Protein AF-A0A0F8XDB1-F1 (afdb_monomer)

Organism: NCBI:txid412755

Solvent-accessible surface area (backbone atoms only — not comparable to full-atom values): 5876 Å² total; per-residue (Å²): 136,92,87,80,86,70,84,52,73,66,48,48,54,54,49,51,57,53,58,73,71,55,72,81,89,75,91,83,87,86,75,93,69,82,70,81,45,73,65,56,52,51,53,52,52,52,54,25,45,52,48,23,72,74,66,65,82,50,54,35,68,54,49,46,50,51,53,51,51,52,53,52,51,54,51,48,53,54,48,49,56,50,51,54,54,55,56,61,62,66,73,70,80,124

Foldseek 3Di:
DDDDDQDDPVSVVVVVVVVVPDDPDDDDDDDPDDDCDPVNVVVLLVVLCVCCVPVVPDHSVVVVVVVVVVVVVVVVVVVVVVVVVVVVVVVPPD

InterPro domains:
  IPR036619 NinB superfamily [G3DSA:1.10.3790.10] (2-88)

Structure (mmCIF, N/CA/C/O backbone):
data_AF-A0A0F8XDB1-F1
#
_entry.id   AF-A0A0F8XDB1-F1
#
loop_
_atom_site.group_PDB
_atom_site.id
_atom_site.type_symbol
_atom_site.label_atom_id
_atom_site.label_alt_id
_atom_site.label_comp_id
_atom_site.label_asym_id
_atom_site.label_entity_id
_atom_site.label_seq_id
_atom_site.pdbx_PDB_ins_code
_atom_site.Cartn_x
_atom_site.Cartn_y
_atom_site.Cartn_z
_atom_site.occupancy
_atom_site.B_iso_or_equiv
_atom_site.auth_seq_id
_atom_site.auth_comp_id
_atom_site.auth_asym_id
_atom_site.auth_atom_id
_atom_site.pdbx_PDB_model_num
ATOM 1 N N . MET A 1 1 ? -5.873 -12.562 9.360 1.00 53.12 1 MET A N 1
ATOM 2 C CA . MET A 1 1 ? -5.840 -11.155 9.813 1.00 53.12 1 MET A CA 1
ATOM 3 C C . MET A 1 1 ? -6.459 -10.297 8.731 1.00 53.12 1 MET A C 1
ATOM 5 O O . MET A 1 1 ? -6.017 -10.383 7.594 1.00 53.12 1 MET A O 1
ATOM 9 N N . THR A 1 2 ? -7.486 -9.522 9.060 1.00 63.47 2 THR A N 1
ATOM 10 C CA . THR A 1 2 ? -8.168 -8.658 8.090 1.00 63.47 2 THR A CA 1
ATOM 11 C C . THR A 1 2 ? -7.467 -7.304 8.060 1.00 63.47 2 THR A C 1
ATOM 13 O O . THR A 1 2 ? -7.497 -6.585 9.053 1.00 63.47 2 THR A O 1
ATOM 16 N N . SER A 1 3 ? -6.820 -6.956 6.946 1.00 69.50 3 SER A N 1
ATOM 17 C CA . SER A 1 3 ? -6.274 -5.613 6.722 1.00 69.50 3 SER A CA 1
ATOM 18 C C . SER A 1 3 ? -7.243 -4.803 5.864 1.00 69.50 3 SER A C 1
ATOM 20 O O . SER A 1 3 ? -7.546 -5.215 4.743 1.00 69.50 3 SER A O 1
ATOM 22 N N . ARG A 1 4 ? -7.711 -3.657 6.364 1.00 75.38 4 ARG A N 1
ATOM 23 C CA . ARG A 1 4 ? -8.504 -2.685 5.597 1.00 75.38 4 ARG A CA 1
ATOM 24 C C . ARG A 1 4 ? -7.741 -1.369 5.497 1.00 75.38 4 ARG A C 1
ATOM 26 O O . ARG A 1 4 ? -7.111 -0.950 6.464 1.00 75.38 4 ARG A O 1
ATOM 33 N N . VAL A 1 5 ? -7.793 -0.740 4.326 1.00 81.25 5 VAL A N 1
ATOM 34 C CA . VAL A 1 5 ? -7.250 0.605 4.108 1.00 81.25 5 VAL A CA 1
ATOM 35 C C . VAL A 1 5 ? -8.395 1.591 4.291 1.00 81.25 5 VAL A C 1
ATOM 37 O O . VAL A 1 5 ? -9.417 1.460 3.629 1.00 81.25 5 VAL A O 1
ATOM 40 N N . ILE A 1 6 ? -8.226 2.554 5.193 1.00 85.06 6 ILE A N 1
ATOM 41 C CA . ILE A 1 6 ? -9.216 3.599 5.473 1.00 85.06 6 ILE A CA 1
ATOM 42 C C . ILE A 1 6 ? -8.851 4.805 4.607 1.00 85.06 6 ILE A C 1
ATOM 44 O O . ILE A 1 6 ? -7.796 5.404 4.824 1.00 85.06 6 ILE A O 1
ATOM 48 N N . LYS A 1 7 ? -9.677 5.135 3.607 1.00 84.00 7 LYS A N 1
ATOM 49 C CA . LYS A 1 7 ? -9.429 6.263 2.687 1.00 84.00 7 LYS A CA 1
ATOM 50 C C . LYS A 1 7 ? -10.388 7.420 2.925 1.00 84.00 7 LYS A C 1
ATOM 52 O O . LYS A 1 7 ? -10.005 8.577 2.781 1.00 84.00 7 LYS A O 1
ATOM 57 N N . THR A 1 8 ? -11.625 7.106 3.287 1.00 89.50 8 THR A N 1
ATOM 58 C CA . THR A 1 8 ? -12.718 8.065 3.443 1.00 89.50 8 THR A CA 1
ATOM 59 C C . THR A 1 8 ? -13.197 8.148 4.892 1.00 89.50 8 THR A C 1
ATOM 61 O O . THR A 1 8 ? -12.842 7.323 5.734 1.00 89.50 8 THR A O 1
ATOM 64 N N . GLY A 1 9 ? -14.016 9.161 5.195 1.00 89.00 9 GLY A N 1
ATOM 65 C CA . GLY A 1 9 ? -14.672 9.276 6.502 1.00 89.00 9 GLY A CA 1
ATOM 66 C C . GLY A 1 9 ? -15.604 8.097 6.798 1.00 89.00 9 GLY A C 1
ATOM 67 O O . GLY A 1 9 ? -15.585 7.583 7.908 1.00 89.00 9 GLY A O 1
ATOM 68 N N . ALA A 1 10 ? -16.319 7.595 5.786 1.00 88.31 10 ALA A N 1
ATOM 69 C CA . ALA A 1 10 ? -17.195 6.432 5.932 1.00 88.31 10 ALA A CA 1
ATOM 70 C C . ALA A 1 10 ? -16.417 5.162 6.326 1.00 88.31 10 ALA A C 1
ATOM 72 O O . ALA A 1 10 ? -16.821 4.448 7.239 1.00 88.31 10 ALA A O 1
ATOM 73 N N . ASP A 1 11 ? -15.243 4.931 5.722 1.00 87.00 11 ASP A N 1
ATOM 74 C CA . ASP A 1 11 ? -14.388 3.783 6.070 1.00 87.00 11 ASP A CA 1
ATOM 75 C C . ASP A 1 11 ? -13.940 3.815 7.541 1.00 87.00 11 ASP A C 1
ATOM 77 O O . ASP A 1 11 ? -13.697 2.774 8.161 1.00 87.00 11 ASP A O 1
ATOM 81 N N . ARG A 1 12 ? -13.789 5.022 8.105 1.00 87.69 12 ARG A N 1
ATOM 82 C CA . ARG A 1 12 ? -13.434 5.215 9.512 1.00 87.69 12 ARG A CA 1
ATOM 83 C C . ARG A 1 12 ? -14.600 4.830 10.417 1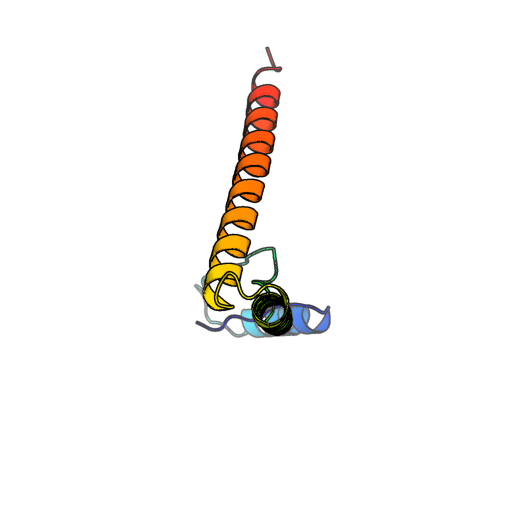.00 87.69 12 ARG A C 1
ATOM 85 O O . ARG A 1 12 ? -14.367 4.166 11.426 1.00 87.69 12 ARG A O 1
ATOM 92 N N . ASP A 1 13 ? -15.816 5.224 10.062 1.00 92.38 13 ASP A N 1
ATOM 93 C CA . ASP A 1 13 ? -17.018 4.919 10.840 1.00 92.38 13 ASP A CA 1
ATOM 94 C C . ASP A 1 13 ? -17.308 3.409 10.834 1.00 92.38 13 ASP A C 1
ATOM 96 O O . ASP A 1 13 ? -17.549 2.817 11.889 1.00 92.38 13 ASP A O 1
ATOM 100 N N . ASP A 1 14 ? -17.129 2.750 9.687 1.00 89.19 14 ASP A N 1
ATOM 101 C CA . ASP A 1 14 ? -17.210 1.289 9.562 1.00 89.19 14 ASP A CA 1
ATOM 102 C C . ASP A 1 14 ? -16.157 0.569 10.413 1.00 89.19 14 ASP A C 1
ATOM 104 O O . ASP A 1 14 ? -16.424 -0.479 11.011 1.00 89.19 14 ASP A O 1
ATOM 108 N N . PHE A 1 15 ? -14.939 1.114 10.485 1.00 88.75 15 PHE A N 1
ATOM 109 C CA . PHE A 1 15 ? -13.887 0.561 11.333 1.00 88.75 15 PHE A CA 1
ATOM 110 C C . PHE A 1 15 ? -14.234 0.673 12.820 1.00 88.75 15 PHE A C 1
ATOM 112 O O . PHE A 1 15 ? -13.998 -0.275 13.570 1.00 88.75 15 PHE A O 1
ATOM 119 N N . ILE A 1 16 ? -14.829 1.791 13.243 1.00 90.31 16 ILE A N 1
ATOM 120 C CA . ILE A 1 16 ? -15.300 1.984 14.620 1.00 90.31 16 ILE A CA 1
ATOM 121 C C . ILE A 1 16 ? -16.414 0.982 14.941 1.00 90.31 16 ILE A C 1
ATOM 123 O O . ILE A 1 16 ? -16.330 0.296 15.959 1.00 90.31 16 ILE A O 1
ATOM 127 N N . ALA A 1 17 ? -17.399 0.828 14.050 1.00 90.25 17 ALA A N 1
ATOM 128 C CA . ALA A 1 17 ? -18.483 -0.139 14.213 1.00 90.25 17 ALA A CA 1
ATOM 129 C C . ALA A 1 17 ? -17.959 -1.582 14.327 1.00 90.25 17 ALA A C 1
ATOM 131 O O . ALA A 1 17 ? -18.402 -2.348 15.188 1.00 90.25 17 ALA A O 1
ATOM 132 N N . LEU A 1 18 ? -16.963 -1.942 13.509 1.00 88.69 18 LEU A N 1
ATOM 133 C CA . LEU A 1 18 ? -16.285 -3.233 13.593 1.00 88.69 18 LEU A CA 1
ATOM 134 C C . LEU A 1 18 ? -15.627 -3.418 14.968 1.00 88.69 18 LEU A C 1
ATOM 136 O O . LEU A 1 18 ? -15.837 -4.445 15.609 1.00 88.69 18 LEU A O 1
ATOM 140 N N . LEU A 1 19 ? -14.864 -2.430 15.438 1.00 88.25 19 LEU A N 1
ATOM 141 C CA . LEU A 1 19 ? -14.158 -2.476 16.723 1.00 88.25 19 LEU A CA 1
ATOM 142 C C . LEU A 1 19 ? -15.119 -2.656 17.902 1.00 88.25 19 LEU A C 1
ATOM 144 O O . LEU A 1 19 ? -14.844 -3.455 18.794 1.00 88.25 19 LEU A O 1
ATOM 148 N N . SER A 1 20 ? -16.272 -1.985 17.869 1.00 88.50 20 SER A N 1
ATOM 149 C CA . SER A 1 20 ? -17.320 -2.114 18.887 1.00 88.50 20 SER A CA 1
ATOM 150 C C . SER A 1 20 ? -17.950 -3.509 18.950 1.00 88.50 20 SER A C 1
ATOM 152 O O . SER A 1 20 ? -18.479 -3.886 19.992 1.00 88.50 20 SER A O 1
ATOM 154 N N . SER A 1 21 ? -17.893 -4.287 17.866 1.00 89.19 21 SER A N 1
ATOM 155 C CA . SER A 1 21 ? -18.445 -5.649 17.820 1.00 89.19 21 SER A CA 1
ATOM 156 C C . SER A 1 21 ? -17.508 -6.728 18.385 1.00 89.19 21 SER A C 1
ATOM 158 O O . SER A 1 21 ? -17.948 -7.846 18.663 1.00 89.19 21 SER A O 1
ATOM 160 N N . TYR A 1 22 ? -16.220 -6.421 18.572 1.00 88.94 22 TYR A N 1
ATOM 161 C CA . TYR A 1 22 ? -15.239 -7.390 19.057 1.00 88.94 22 TYR A CA 1
ATOM 162 C C . TYR A 1 22 ? -15.290 -7.555 20.580 1.00 88.94 22 TYR A C 1
ATOM 164 O O . TYR A 1 22 ? -15.330 -6.590 21.341 1.00 88.94 22 TYR A O 1
ATOM 172 N N . LYS A 1 23 ? -15.221 -8.809 21.042 1.00 85.38 23 LYS A N 1
ATOM 173 C CA . LYS A 1 23 ? -15.065 -9.123 22.468 1.00 85.38 23 LYS A CA 1
ATOM 174 C C . LYS A 1 23 ? -13.635 -8.816 22.916 1.00 85.38 23 LYS A C 1
ATOM 176 O O . LYS A 1 23 ? -12.677 -9.191 22.244 1.00 85.38 23 LYS A O 1
ATOM 181 N N . LEU A 1 24 ? -13.510 -8.139 24.055 1.00 87.81 24 LEU A N 1
ATOM 182 C CA . LEU A 1 24 ? -12.226 -7.772 24.650 1.00 87.81 24 LEU A CA 1
ATOM 183 C C . LEU A 1 24 ? -11.550 -8.982 25.328 1.00 87.81 24 LEU A C 1
ATOM 185 O O . LEU A 1 24 ? -12.257 -9.852 25.842 1.00 87.81 24 LEU A O 1
ATOM 189 N N . PRO A 1 25 ? -10.204 -9.018 25.397 1.00 87.44 25 PRO A N 1
ATOM 190 C CA . PRO A 1 25 ? -9.258 -8.047 24.836 1.00 87.44 25 PRO A CA 1
ATOM 191 C C . PRO A 1 25 ? -9.004 -8.270 23.335 1.00 87.44 25 PRO A C 1
ATOM 193 O O . PRO A 1 25 ? -8.890 -9.404 22.876 1.00 87.44 25 PRO A O 1
ATOM 196 N N . CYS A 1 26 ? -8.869 -7.182 22.571 1.00 84.75 26 CYS A N 1
ATOM 197 C CA . CYS A 1 26 ? -8.496 -7.235 21.156 1.00 84.75 26 CYS A CA 1
ATOM 198 C C . CYS A 1 26 ? -7.251 -6.381 20.885 1.00 84.75 26 CYS A C 1
ATOM 200 O O . CYS A 1 26 ? -7.053 -5.337 21.505 1.00 84.75 26 CYS A O 1
ATOM 202 N N . THR A 1 27 ? -6.409 -6.836 19.957 1.00 85.69 27 THR A N 1
ATOM 203 C CA . THR A 1 27 ? -5.180 -6.139 19.558 1.00 85.69 27 THR A CA 1
ATOM 204 C C . THR A 1 27 ? -5.383 -5.502 18.191 1.00 85.69 27 THR A C 1
ATOM 206 O O . THR A 1 27 ? -5.746 -6.187 17.234 1.00 85.69 27 THR A O 1
ATOM 209 N N . VAL A 1 28 ? -5.114 -4.200 18.090 1.00 84.19 28 VAL A N 1
ATOM 210 C CA . VAL A 1 28 ? -5.272 -3.416 16.859 1.00 84.19 28 VAL A CA 1
ATOM 211 C C . VAL A 1 28 ? -3.916 -2.858 16.436 1.00 84.19 28 VAL A C 1
ATOM 213 O O . VAL A 1 28 ? -3.256 -2.181 17.217 1.00 84.19 28 VAL A O 1
ATOM 216 N N . ASN A 1 29 ? -3.517 -3.117 15.187 1.00 83.44 29 ASN A N 1
ATOM 217 C CA . ASN A 1 29 ? -2.310 -2.549 14.587 1.00 83.44 29 ASN A CA 1
ATOM 218 C C . ASN A 1 29 ? -2.695 -1.484 13.557 1.00 83.44 29 ASN A C 1
ATOM 220 O O . ASN A 1 29 ? -3.335 -1.790 12.552 1.00 83.44 29 ASN A O 1
ATOM 224 N N . LEU A 1 30 ? -2.285 -0.241 13.810 1.00 81.12 30 LEU A N 1
ATOM 225 C CA . LEU A 1 30 ? -2.494 0.902 12.923 1.00 81.12 30 LEU A CA 1
ATOM 226 C C . LEU A 1 30 ? -1.156 1.283 12.291 1.00 81.12 30 LEU A C 1
ATOM 228 O O . LEU A 1 30 ? -0.189 1.575 12.991 1.00 81.12 30 LEU A O 1
ATOM 232 N N . THR A 1 31 ? -1.093 1.302 10.965 1.00 80.75 31 THR A N 1
ATOM 233 C CA . THR A 1 31 ? 0.095 1.746 10.228 1.00 80.75 31 THR A CA 1
ATOM 234 C C . THR A 1 31 ? -0.264 2.980 9.414 1.00 80.75 31 THR A C 1
ATOM 236 O O . THR A 1 31 ? -1.202 2.957 8.620 1.00 80.75 31 THR A O 1
ATOM 239 N N . LYS A 1 32 ? 0.469 4.079 9.634 1.00 63.75 32 LYS A N 1
ATOM 240 C CA . LYS A 1 32 ? 0.291 5.330 8.893 1.00 63.75 32 LYS A CA 1
ATOM 241 C C . LYS A 1 32 ? 1.041 5.238 7.564 1.00 63.75 32 LYS A C 1
ATOM 243 O O . LYS A 1 32 ? 2.262 5.120 7.557 1.00 63.75 32 LYS A O 1
ATOM 248 N N . GLY A 1 33 ? 0.298 5.323 6.465 1.00 66.44 33 GLY A N 1
ATOM 249 C CA . GLY A 1 33 ? 0.807 5.168 5.103 1.00 66.44 33 GLY A CA 1
ATOM 250 C C . GLY A 1 33 ? 0.141 3.981 4.414 1.00 66.44 33 GLY A C 1
ATOM 251 O O . GLY A 1 33 ? 0.150 2.867 4.934 1.00 66.44 33 GLY A O 1
ATOM 252 N N . GLU A 1 34 ? -0.467 4.224 3.253 1.00 63.59 34 GLU A N 1
ATOM 253 C CA . GLU A 1 34 ? -0.994 3.144 2.423 1.00 63.59 34 GLU A CA 1
ATOM 254 C C . GLU A 1 34 ? 0.196 2.324 1.907 1.00 63.59 34 GLU A C 1
ATOM 256 O O . GLU A 1 34 ? 1.139 2.865 1.323 1.00 63.59 34 GLU A O 1
ATOM 261 N N . ARG A 1 35 ? 0.179 1.007 2.144 1.00 63.00 35 ARG A N 1
ATOM 262 C CA . ARG A 1 35 ? 1.090 0.089 1.449 1.00 63.00 35 ARG A CA 1
ATOM 263 C C . ARG A 1 35 ? 0.866 0.320 -0.045 1.00 63.00 35 ARG A C 1
ATOM 265 O O . ARG A 1 35 ? -0.294 0.284 -0.440 1.00 63.00 35 ARG A O 1
ATOM 272 N N . ARG A 1 36 ? 1.932 0.579 -0.823 1.00 62.88 36 ARG A N 1
AT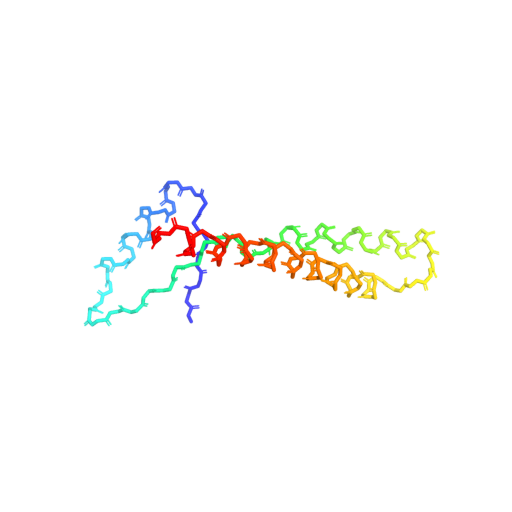OM 273 C CA . ARG A 1 36 ? 1.885 0.927 -2.263 1.00 62.88 36 ARG A CA 1
ATOM 274 C C . ARG A 1 36 ? 0.668 0.271 -2.927 1.00 62.88 36 ARG A C 1
ATOM 276 O O . ARG A 1 36 ? 0.569 -0.961 -2.917 1.00 62.88 36 ARG A O 1
ATOM 283 N N . SER A 1 37 ? -0.292 1.089 -3.365 1.00 72.38 37 SER A N 1
ATOM 284 C CA . SER A 1 37 ? -1.617 0.594 -3.739 1.00 72.38 37 SER A CA 1
ATOM 285 C C . SER A 1 37 ? -1.503 -0.402 -4.896 1.00 72.38 37 SER A C 1
ATOM 287 O O . SER A 1 37 ? -0.533 -0.394 -5.659 1.00 72.38 37 SER A O 1
ATOM 289 N N . VAL A 1 38 ? -2.494 -1.283 -5.052 1.00 74.38 38 VAL A N 1
ATOM 290 C CA . VAL A 1 38 ? -2.499 -2.255 -6.161 1.00 74.38 38 VAL A CA 1
ATOM 291 C C . VAL A 1 38 ? -2.405 -1.541 -7.514 1.00 74.38 38 VAL A C 1
ATOM 293 O O . VAL A 1 38 ? -1.706 -2.011 -8.406 1.00 74.38 38 VAL A O 1
ATOM 296 N N . GLU A 1 39 ? -3.046 -0.381 -7.653 1.00 76.12 39 GLU A N 1
ATOM 297 C CA . GLU A 1 39 ? -2.974 0.454 -8.857 1.00 76.12 39 GLU A CA 1
ATOM 298 C C . GLU A 1 39 ? -1.589 1.061 -9.062 1.00 76.12 39 GLU A C 1
ATOM 300 O O . GLU A 1 39 ? -1.072 1.030 -10.175 1.00 76.12 39 GLU A O 1
ATOM 305 N N . GLN A 1 40 ? -0.946 1.537 -7.993 1.00 77.75 40 GLN A N 1
ATOM 306 C CA . GLN A 1 40 ? 0.427 2.035 -8.062 1.00 77.75 40 GLN A CA 1
ATOM 307 C C . GLN A 1 40 ? 1.404 0.933 -8.482 1.00 77.75 40 GLN A C 1
ATOM 309 O O . GLN A 1 40 ? 2.300 1.190 -9.280 1.00 77.7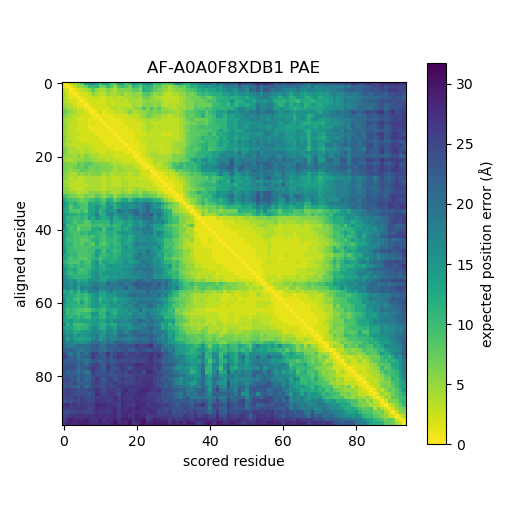5 40 GLN A O 1
ATOM 314 N N . ASN A 1 41 ? 1.220 -0.302 -8.005 1.00 84.94 41 ASN A N 1
ATOM 315 C CA . ASN A 1 41 ? 2.035 -1.437 -8.441 1.00 84.94 41 ASN A CA 1
ATOM 316 C C . ASN A 1 41 ? 1.772 -1.791 -9.910 1.00 84.94 41 ASN A C 1
ATOM 318 O O . ASN A 1 41 ? 2.720 -2.047 -10.645 1.00 84.94 41 ASN A O 1
ATOM 322 N N . LYS A 1 42 ? 0.509 -1.776 -10.356 1.00 84.00 42 LYS A N 1
ATOM 323 C CA . LYS A 1 42 ? 0.166 -1.994 -11.771 1.00 84.00 42 LYS A CA 1
ATOM 324 C C . LYS A 1 42 ? 0.813 -0.943 -12.672 1.00 84.00 42 LYS A C 1
ATOM 326 O O . LYS A 1 42 ? 1.435 -1.307 -13.663 1.00 84.00 42 LYS A O 1
ATOM 331 N N . LEU A 1 43 ? 0.714 0.334 -12.306 1.00 88.38 43 LEU A N 1
ATOM 332 C CA . LEU A 1 43 ? 1.324 1.435 -13.051 1.00 88.38 43 LEU A CA 1
ATOM 333 C C . LEU A 1 43 ? 2.849 1.317 -13.086 1.00 88.38 43 LEU A C 1
ATOM 335 O O . LEU A 1 43 ? 3.457 1.495 -14.135 1.00 88.38 43 LEU A O 1
ATOM 339 N N . GLN A 1 44 ? 3.460 0.956 -11.957 1.00 87.56 44 GLN A N 1
ATOM 340 C CA . GLN A 1 44 ? 4.897 0.722 -11.900 1.00 87.56 44 GLN A CA 1
ATOM 341 C C . GLN A 1 44 ? 5.314 -0.376 -12.886 1.00 87.56 44 GLN A C 1
ATOM 343 O O . GLN A 1 44 ? 6.263 -0.180 -13.634 1.00 87.56 44 GLN A O 1
ATOM 348 N N . TRP A 1 45 ? 4.604 -1.506 -12.918 1.00 90.31 45 TRP A N 1
ATOM 349 C CA . TRP A 1 45 ? 4.901 -2.589 -13.857 1.00 90.31 45 TRP A CA 1
ATOM 350 C C . TRP A 1 45 ? 4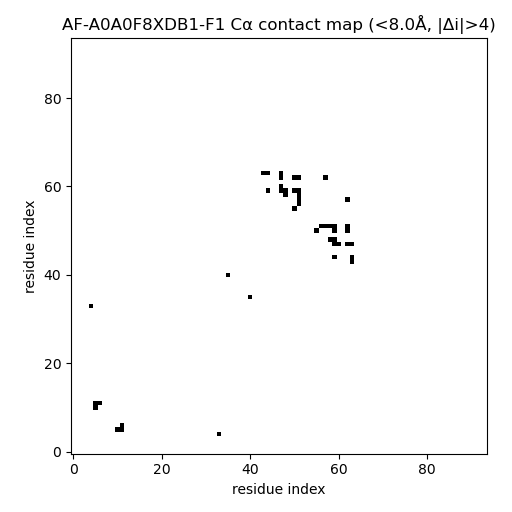.725 -2.179 -15.323 1.00 90.31 45 TRP A C 1
ATOM 352 O O . TRP A 1 45 ? 5.535 -2.591 -16.147 1.00 90.31 45 TRP A O 1
ATOM 362 N N . LEU A 1 46 ? 3.737 -1.336 -15.646 1.00 90.25 46 LEU A N 1
ATOM 363 C CA . LEU A 1 46 ? 3.582 -0.784 -16.998 1.00 90.25 46 LEU A CA 1
ATOM 364 C C . LEU A 1 46 ? 4.824 0.005 -17.427 1.00 90.25 46 LEU A C 1
ATOM 366 O O . LEU A 1 46 ? 5.370 -0.265 -18.492 1.00 90.25 46 LEU A O 1
ATOM 370 N N . TRP A 1 47 ? 5.322 0.902 -16.575 1.00 89.19 47 TRP A N 1
ATOM 371 C CA . TRP A 1 47 ? 6.527 1.682 -16.877 1.00 89.19 47 TRP A CA 1
ATOM 372 C C . TRP A 1 47 ? 7.788 0.825 -16.986 1.00 89.19 47 TRP A C 1
ATOM 374 O O . TRP A 1 47 ? 8.647 1.112 -17.812 1.00 89.19 47 TRP A O 1
ATOM 384 N N . MET A 1 48 ? 7.918 -0.229 -16.175 1.00 90.31 48 MET A N 1
ATOM 385 C CA . MET A 1 48 ? 9.080 -1.124 -16.261 1.00 90.31 48 MET A CA 1
ATOM 386 C C . MET A 1 48 ? 9.064 -1.962 -17.544 1.00 90.31 48 MET A C 1
ATOM 388 O O . MET A 1 48 ? 10.122 -2.207 -18.117 1.00 90.31 48 MET A O 1
ATO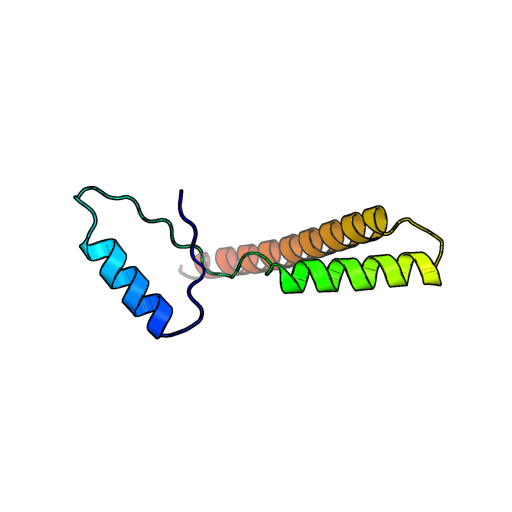M 392 N N . ASN A 1 49 ? 7.882 -2.384 -18.00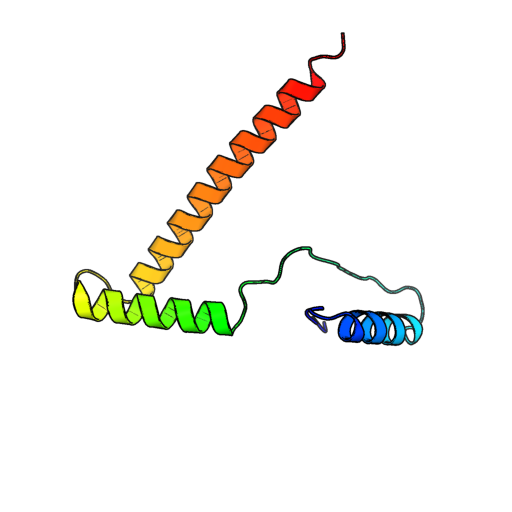4 1.00 90.69 49 ASN A N 1
ATOM 393 C CA . ASN A 1 49 ? 7.739 -3.071 -19.288 1.00 90.69 49 ASN A CA 1
ATOM 394 C C . ASN A 1 49 ? 8.073 -2.133 -20.451 1.00 90.69 49 ASN A C 1
ATOM 396 O O . ASN A 1 49 ? 8.861 -2.498 -21.315 1.00 90.69 49 ASN A O 1
ATOM 400 N N . GLU A 1 50 ? 7.552 -0.906 -20.425 1.00 87.12 50 GLU A N 1
ATOM 401 C CA . GLU A 1 50 ? 7.852 0.106 -21.440 1.00 87.12 50 GLU A CA 1
ATOM 402 C C . GLU A 1 50 ? 9.354 0.438 -21.490 1.00 87.12 50 GLU A C 1
ATOM 404 O O . GLU A 1 50 ? 9.944 0.497 -22.566 1.00 87.12 50 GLU A O 1
ATOM 40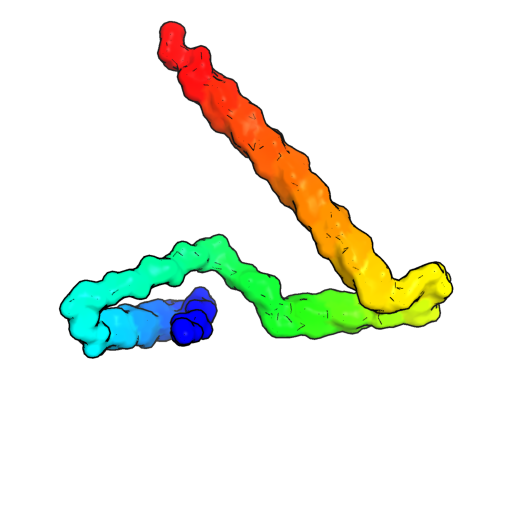9 N N . ALA A 1 51 ? 10.002 0.586 -20.331 1.00 85.06 51 ALA A N 1
ATOM 410 C CA . ALA A 1 51 ? 11.443 0.812 -20.253 1.00 85.06 51 ALA A CA 1
ATOM 411 C C . ALA A 1 51 ? 12.249 -0.372 -20.813 1.00 85.06 51 ALA A C 1
ATOM 413 O O . ALA A 1 51 ? 13.224 -0.155 -21.530 1.00 85.06 51 ALA A O 1
ATOM 414 N N . ALA A 1 52 ? 11.834 -1.610 -20.527 1.00 89.75 52 ALA A N 1
ATOM 415 C CA . ALA A 1 52 ? 12.475 -2.805 -21.069 1.00 89.75 52 ALA A CA 1
ATOM 416 C C . ALA A 1 52 ? 12.341 -2.895 -22.595 1.00 89.75 52 ALA A C 1
ATOM 418 O O . ALA A 1 52 ? 13.306 -3.242 -23.271 1.00 89.75 52 ALA A O 1
ATOM 419 N N . GLU A 1 53 ? 11.179 -2.533 -23.140 1.00 89.44 53 GLU A N 1
ATOM 420 C CA . GLU A 1 53 ? 10.941 -2.505 -24.586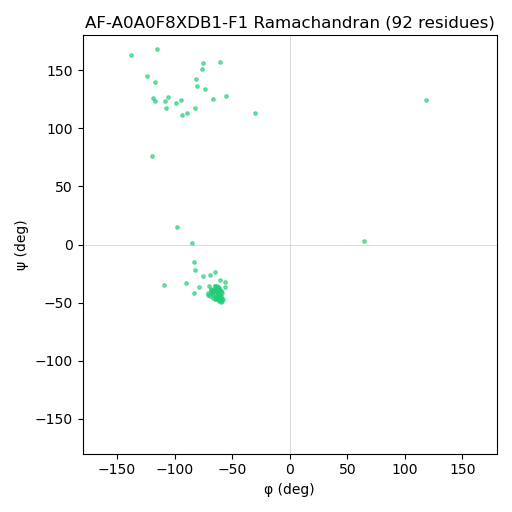 1.00 89.44 53 GLU A CA 1
ATOM 421 C C . GLU A 1 53 ? 11.738 -1.401 -25.296 1.00 89.44 53 GLU A C 1
ATOM 423 O O . GLU A 1 53 ? 12.246 -1.630 -26.392 1.00 89.44 53 GLU A O 1
ATOM 428 N N . GLN A 1 54 ? 11.869 -0.215 -24.690 1.00 86.31 54 GLN A N 1
ATOM 429 C CA . GLN A 1 54 ? 12.542 0.929 -25.320 1.00 86.31 54 GLN A CA 1
ATOM 430 C C . GLN A 1 54 ? 14.068 0.903 -25.182 1.00 86.31 54 GLN A C 1
ATOM 432 O O . GLN A 1 54 ? 14.769 1.255 -26.129 1.00 86.31 54 GLN A O 1
ATOM 437 N N . LEU A 1 55 ? 14.590 0.533 -24.010 1.00 86.69 55 LEU A N 1
ATOM 438 C CA . LEU A 1 55 ? 16.030 0.563 -23.731 1.00 86.69 55 LEU A CA 1
ATOM 439 C C . LEU A 1 55 ? 16.710 -0.761 -24.089 1.00 86.69 55 LEU A C 1
ATOM 441 O O . LEU A 1 55 ? 17.867 -0.758 -24.493 1.00 86.69 55 LEU A O 1
ATOM 445 N N . GLY A 1 56 ? 16.012 -1.892 -23.935 1.00 85.62 56 GLY A N 1
ATOM 446 C CA . GLY A 1 56 ? 16.524 -3.223 -24.276 1.00 85.62 56 GLY A CA 1
ATOM 447 C C . GLY A 1 56 ? 17.727 -3.707 -23.454 1.00 85.62 56 GLY A C 1
ATOM 448 O O . GLY A 1 56 ? 18.245 -4.785 -23.733 1.00 85.62 56 GLY A O 1
ATOM 449 N N . GLU A 1 57 ? 18.190 -2.941 -22.459 1.00 83.00 57 GLU A N 1
ATOM 450 C CA . GLU A 1 57 ? 19.381 -3.275 -21.664 1.00 83.00 57 GLU A CA 1
ATOM 451 C C . GLU A 1 57 ? 19.092 -4.328 -20.587 1.00 83.00 57 GLU A C 1
ATOM 453 O O . GLU A 1 57 ? 19.932 -5.183 -20.315 1.00 83.00 57 GLU A O 1
ATOM 458 N N . TYR A 1 58 ? 17.903 -4.266 -19.979 1.00 88.75 58 TYR A N 1
ATOM 459 C CA . TYR A 1 58 ? 17.486 -5.150 -18.893 1.00 88.75 58 TYR A CA 1
ATOM 460 C C . TYR A 1 58 ? 16.035 -5.604 -19.063 1.00 88.75 58 TYR A C 1
ATOM 462 O O . TYR A 1 58 ? 15.233 -5.003 -19.780 1.00 88.75 58 TYR A O 1
ATOM 470 N N . THR A 1 59 ? 15.667 -6.664 -18.353 1.00 89.75 59 THR A N 1
ATOM 471 C CA . THR A 1 59 ? 14.278 -7.114 -18.254 1.00 89.75 59 THR A CA 1
ATOM 472 C C . THR A 1 59 ? 13.467 -6.214 -17.315 1.00 89.75 59 THR A C 1
ATOM 474 O O . THR A 1 59 ? 13.997 -5.594 -16.391 1.00 89.75 59 THR A O 1
ATOM 477 N N . ALA A 1 60 ? 12.141 -6.181 -17.480 1.00 85.69 60 ALA A N 1
ATOM 478 C CA . ALA A 1 60 ? 11.255 -5.391 -16.617 1.00 85.69 60 ALA A CA 1
ATOM 479 C C . ALA A 1 60 ? 11.402 -5.732 -15.118 1.00 85.69 60 ALA A C 1
ATOM 481 O O . ALA A 1 60 ? 11.269 -4.863 -14.255 1.00 85.69 60 ALA A O 1
ATOM 482 N N . SER A 1 61 ? 11.720 -6.991 -14.796 1.00 87.62 61 SER A N 1
ATOM 483 C CA . SER A 1 61 ? 11.980 -7.425 -13.419 1.00 87.62 61 SER A CA 1
ATOM 484 C C . SER A 1 61 ? 13.269 -6.825 -12.852 1.00 87.62 61 SER A C 1
ATOM 486 O O . SER A 1 61 ? 13.316 -6.473 -11.674 1.00 87.62 61 SER A O 1
ATOM 488 N N . GLU A 1 62 ? 14.313 -6.698 -13.666 1.00 86.62 62 GLU A N 1
ATOM 489 C CA . GLU A 1 62 ? 15.584 -6.095 -13.258 1.00 86.62 62 GLU A CA 1
ATOM 490 C C . GLU A 1 62 ? 15.432 -4.584 -13.072 1.00 86.62 62 GLU A C 1
ATOM 492 O O . GLU A 1 62 ? 15.856 -4.053 -12.045 1.00 86.62 62 GLU A O 1
ATOM 497 N N . TYR A 1 63 ? 14.715 -3.901 -13.970 1.00 85.44 63 TYR A N 1
ATOM 498 C CA . TYR A 1 63 ? 14.364 -2.491 -13.776 1.00 85.44 63 TYR A CA 1
ATOM 499 C C . TYR A 1 63 ? 13.539 -2.267 -12.502 1.00 85.44 63 TYR A C 1
ATOM 501 O O . TYR A 1 63 ? 13.796 -1.320 -11.754 1.00 85.44 63 TYR A O 1
ATOM 509 N N . GLN A 1 64 ? 12.597 -3.163 -12.191 1.00 87.00 64 GLN A N 1
ATOM 510 C CA . GLN A 1 64 ? 11.834 -3.103 -10.943 1.00 87.00 64 GLN A CA 1
ATOM 511 C C . GLN A 1 64 ? 12.746 -3.248 -9.718 1.00 87.00 64 GLN A C 1
ATOM 513 O O . GLN A 1 64 ? 12.596 -2.489 -8.750 1.00 87.00 64 GLN A O 1
ATOM 518 N N . ALA A 1 65 ? 13.691 -4.191 -9.759 1.00 86.19 65 ALA A N 1
ATOM 519 C CA . ALA A 1 65 ? 14.622 -4.442 -8.667 1.00 86.19 65 ALA A CA 1
ATOM 520 C C . ALA A 1 65 ? 15.536 -3.231 -8.434 1.00 86.19 65 ALA A C 1
ATOM 522 O O . ALA A 1 65 ? 15.679 -2.776 -7.296 1.00 86.19 65 ALA A O 1
ATOM 523 N N . ILE A 1 66 ? 16.065 -2.646 -9.511 1.00 85.31 66 ILE A N 1
ATOM 524 C CA . ILE A 1 66 ? 16.882 -1.428 -9.475 1.00 85.31 66 ILE A C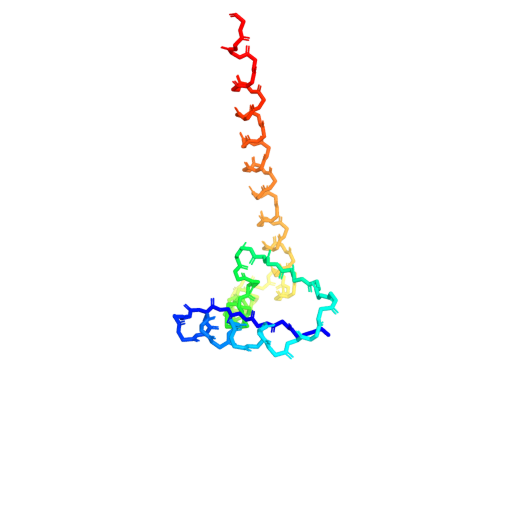A 1
ATOM 525 C C . ILE A 1 66 ? 16.070 -0.257 -8.909 1.00 85.31 66 ILE A C 1
ATOM 527 O O . ILE A 1 66 ? 16.516 0.418 -7.980 1.00 85.31 66 ILE A O 1
ATOM 531 N N . ALA A 1 67 ? 14.846 -0.037 -9.394 1.00 80.56 67 ALA A N 1
ATOM 532 C CA . ALA A 1 67 ? 13.978 1.034 -8.906 1.00 80.56 67 ALA A CA 1
ATOM 533 C C . ALA A 1 67 ? 13.647 0.875 -7.411 1.00 80.56 67 ALA A C 1
ATOM 535 O O . ALA A 1 67 ? 13.622 1.852 -6.656 1.00 80.56 67 ALA A O 1
ATOM 536 N N . SER A 1 68 ? 13.430 -0.363 -6.964 1.00 80.19 68 SER A N 1
ATOM 537 C CA . SER A 1 68 ? 13.188 -0.679 -5.556 1.00 80.19 68 SER A CA 1
ATOM 538 C C . SER A 1 68 ? 14.436 -0.418 -4.708 1.00 80.19 68 SER A C 1
ATOM 540 O O . SER A 1 68 ? 14.327 0.231 -3.665 1.00 80.19 68 SER A O 1
ATOM 542 N N . TYR A 1 69 ? 15.619 -0.815 -5.187 1.00 80.44 69 TYR A N 1
ATOM 543 C CA . TYR A 1 69 ? 16.904 -0.565 -4.530 1.00 80.44 69 TYR A CA 1
ATOM 544 C C . TYR A 1 69 ? 17.202 0.934 -4.379 1.00 80.44 69 TYR A C 1
ATOM 546 O O . TYR A 1 69 ? 17.503 1.398 -3.279 1.00 80.44 69 TYR A O 1
ATOM 554 N N . ILE A 1 70 ? 17.025 1.719 -5.446 1.00 78.06 70 ILE A N 1
ATOM 555 C CA . ILE A 1 70 ? 17.228 3.176 -5.424 1.00 78.06 70 ILE A CA 1
ATOM 556 C C . ILE A 1 70 ? 16.264 3.842 -4.439 1.00 78.06 70 ILE A C 1
ATOM 558 O O . ILE A 1 70 ? 16.677 4.679 -3.634 1.00 78.06 70 ILE A O 1
ATOM 562 N N . SER A 1 71 ? 14.983 3.459 -4.464 1.00 73.44 71 SER A N 1
ATOM 563 C CA . SER A 1 71 ? 13.994 4.021 -3.540 1.00 73.44 71 SER A CA 1
ATOM 564 C C . SER A 1 71 ? 14.342 3.726 -2.077 1.00 73.44 71 SER A C 1
ATOM 566 O O . SER A 1 71 ? 14.236 4.618 -1.235 1.00 73.44 71 SER A O 1
ATOM 568 N N . ALA A 1 72 ? 14.844 2.523 -1.782 1.00 71.19 72 ALA A N 1
ATOM 569 C CA . ALA A 1 72 ? 15.307 2.143 -0.453 1.00 71.19 72 ALA A CA 1
ATOM 570 C C . ALA A 1 72 ? 16.561 2.925 -0.025 1.00 71.19 72 ALA A C 1
ATOM 572 O O . ALA A 1 72 ? 16.631 3.378 1.117 1.00 71.19 72 ALA A O 1
ATOM 573 N N . CYS A 1 73 ? 17.515 3.142 -0.937 1.00 63.28 73 CYS A N 1
ATOM 574 C CA . CYS A 1 73 ? 18.737 3.901 -0.660 1.00 63.28 73 CYS A CA 1
ATOM 575 C C . CYS A 1 73 ? 18.427 5.368 -0.315 1.00 63.28 73 CYS A C 1
ATOM 577 O O . CYS A 1 73 ? 18.887 5.874 0.707 1.00 63.28 73 CYS A O 1
ATOM 579 N N . ARG A 1 74 ? 17.538 6.018 -1.080 1.00 60.09 74 ARG A N 1
ATOM 580 C CA . ARG A 1 74 ? 17.089 7.397 -0.808 1.00 60.09 74 ARG A CA 1
ATOM 581 C C . ARG A 1 74 ? 16.329 7.531 0.511 1.00 60.09 74 ARG A C 1
ATOM 583 O O . ARG A 1 74 ? 16.466 8.523 1.221 1.00 60.09 74 ARG A O 1
ATOM 590 N N . LEU A 1 75 ? 15.522 6.527 0.853 1.00 60.09 75 LEU A N 1
ATOM 591 C CA . LEU A 1 75 ? 14.849 6.445 2.152 1.00 60.09 75 LEU A CA 1
ATOM 592 C C . LEU A 1 75 ? 15.853 6.282 3.300 1.00 60.09 75 LEU A C 1
ATOM 594 O O . LEU A 1 75 ? 15.639 6.855 4.366 1.00 60.09 75 LEU A O 1
ATOM 598 N N . CYS A 1 76 ? 16.949 5.549 3.088 1.00 53.56 76 CYS A N 1
ATOM 599 C CA . CYS A 1 76 ? 18.031 5.418 4.060 1.00 53.56 76 CYS A CA 1
ATOM 600 C C . CYS A 1 76 ? 18.731 6.763 4.297 1.00 53.56 76 CYS A C 1
ATOM 602 O O . CYS A 1 76 ? 18.869 7.172 5.446 1.00 53.56 76 CYS A O 1
ATOM 604 N N . GLU A 1 77 ? 19.065 7.498 3.234 1.00 57.56 77 GLU A N 1
ATOM 605 C CA . GLU A 1 77 ? 19.679 8.833 3.318 1.00 57.56 77 GLU A CA 1
ATOM 606 C C . GLU A 1 77 ? 18.795 9.831 4.076 1.00 57.56 77 GLU A C 1
ATOM 608 O O . GLU A 1 77 ? 19.251 10.485 5.013 1.00 57.56 77 GLU A O 1
ATOM 613 N N . VAL A 1 78 ? 17.501 9.902 3.742 1.00 60.41 78 VAL A N 1
ATOM 614 C CA . VAL A 1 78 ? 16.549 10.774 4.448 1.00 60.41 78 VAL A CA 1
ATOM 615 C C . VAL A 1 78 ? 16.377 10.338 5.905 1.00 60.41 78 VAL A C 1
ATOM 617 O O . VAL A 1 78 ? 16.293 11.184 6.794 1.00 60.41 78 VAL A O 1
ATOM 620 N N . ARG A 1 79 ? 16.358 9.030 6.188 1.00 53.03 79 ARG A N 1
ATOM 621 C CA . ARG A 1 79 ? 16.252 8.515 7.559 1.00 53.03 79 ARG A CA 1
ATOM 622 C C . ARG A 1 79 ? 17.497 8.825 8.387 1.00 53.03 79 ARG A C 1
ATOM 624 O O . ARG A 1 79 ? 17.343 9.200 9.547 1.00 53.03 79 ARG A O 1
ATOM 631 N N . MET A 1 80 ? 18.694 8.705 7.814 1.00 55.47 80 MET A N 1
ATOM 632 C CA . MET A 1 80 ? 19.935 9.110 8.481 1.00 55.47 80 MET A CA 1
ATOM 633 C C . MET A 1 80 ? 19.937 10.617 8.752 1.00 55.47 80 MET A C 1
ATOM 635 O O . MET A 1 80 ? 20.139 11.018 9.893 1.00 55.47 80 MET A O 1
ATOM 639 N N . ALA A 1 81 ? 19.564 11.438 7.767 1.00 59.66 81 ALA A N 1
ATOM 640 C CA . ALA A 1 81 ? 19.482 12.890 7.927 1.00 59.66 81 ALA A CA 1
ATOM 641 C C . ALA A 1 81 ? 18.453 13.331 8.991 1.00 59.66 81 ALA A C 1
ATOM 643 O O . ALA A 1 81 ? 18.679 14.293 9.726 1.00 59.66 81 ALA A O 1
ATOM 644 N N . ILE A 1 82 ? 17.315 12.634 9.103 1.00 60.09 82 ILE A N 1
ATOM 645 C CA . ILE A 1 82 ? 16.331 12.877 10.170 1.00 60.09 82 ILE A CA 1
ATOM 646 C C . ILE A 1 82 ? 16.898 12.446 11.529 1.00 60.09 82 ILE A C 1
ATOM 648 O O . ILE A 1 82 ? 16.765 13.192 12.498 1.00 60.09 82 ILE A O 1
ATOM 652 N N . SER A 1 83 ? 17.546 11.280 11.608 1.00 53.50 83 SER A N 1
ATOM 653 C CA . SER A 1 83 ? 18.159 10.779 12.845 1.00 53.50 83 SER A CA 1
ATOM 654 C C . SER A 1 83 ? 19.222 11.737 13.381 1.00 53.50 83 SER A C 1
ATOM 656 O O . SER A 1 83 ? 19.192 12.067 14.564 1.00 53.50 83 SER A O 1
ATOM 658 N N . GLU A 1 84 ? 20.107 12.232 12.515 1.00 57.97 84 GLU A N 1
ATOM 659 C CA . GLU A 1 84 ? 21.157 13.191 12.872 1.00 57.97 84 GLU A CA 1
ATOM 660 C C . GLU A 1 84 ? 20.568 14.487 13.446 1.00 57.97 84 GLU A C 1
ATOM 662 O O . GLU A 1 84 ? 20.998 14.944 14.509 1.00 57.97 84 GLU A O 1
ATOM 667 N N . ARG A 1 85 ? 19.513 15.025 12.816 1.00 56.19 85 ARG A N 1
ATOM 668 C CA . ARG A 1 85 ? 18.798 16.214 13.311 1.00 56.19 85 ARG A CA 1
ATOM 669 C C . ARG A 1 85 ? 18.141 15.995 14.676 1.00 56.19 85 ARG A C 1
ATOM 671 O O . ARG A 1 85 ? 18.147 16.910 15.500 1.00 56.19 85 ARG A O 1
ATOM 678 N N . PHE A 1 86 ? 17.597 14.805 14.936 1.00 48.44 86 PHE A N 1
ATOM 679 C CA . PHE A 1 86 ? 17.024 14.463 16.243 1.00 48.44 86 PHE A CA 1
ATOM 680 C C . PHE A 1 86 ? 18.095 14.358 17.339 1.00 48.44 86 PHE A C 1
ATOM 682 O O . PHE A 1 86 ? 17.879 14.867 18.438 1.00 48.44 86 PHE A O 1
ATOM 689 N N . THR A 1 87 ? 19.264 13.779 17.048 1.00 54.72 87 THR A N 1
ATOM 690 C CA . THR A 1 87 ? 20.380 13.715 18.009 1.00 54.72 87 THR A CA 1
ATOM 691 C C . THR A 1 87 ? 20.964 15.090 18.334 1.00 54.72 87 THR A C 1
ATOM 693 O O . THR A 1 87 ? 21.217 15.372 19.502 1.00 54.72 87 THR A O 1
ATOM 696 N N . THR A 1 88 ? 21.094 15.991 17.352 1.00 57.66 88 THR A N 1
ATOM 697 C CA . THR A 1 88 ? 21.578 17.364 17.598 1.00 57.66 88 THR A CA 1
ATOM 698 C C . THR A 1 88 ? 20.590 18.227 18.386 1.00 57.66 88 THR A C 1
ATOM 700 O O . THR A 1 88 ? 21.001 19.157 19.075 1.00 57.66 88 THR A O 1
ATOM 703 N N . ALA A 1 89 ? 19.289 17.927 18.313 1.00 53.59 89 ALA A N 1
ATOM 704 C CA . ALA A 1 89 ? 18.264 18.654 19.060 1.00 53.59 89 ALA A CA 1
ATOM 705 C C . ALA A 1 89 ? 18.243 18.287 20.556 1.00 53.59 89 ALA A C 1
ATOM 707 O O . ALA A 1 89 ? 17.872 19.120 21.379 1.00 53.59 89 ALA A O 1
ATOM 708 N N . GLN A 1 90 ? 18.664 17.072 20.929 1.00 53.97 90 GLN A N 1
ATOM 709 C CA . GLN A 1 90 ? 18.716 16.638 22.333 1.00 53.97 90 GLN A CA 1
ATOM 710 C C . GLN A 1 90 ? 19.971 17.112 23.081 1.00 53.97 90 GLN A C 1
ATOM 712 O O . GLN A 1 90 ? 19.935 17.230 24.301 1.00 53.97 90 GLN A O 1
ATOM 717 N N . SER A 1 91 ? 21.060 17.441 22.380 1.00 55.97 91 SER A N 1
ATOM 718 C CA . SER A 1 91 ? 22.303 17.941 22.990 1.00 55.97 91 SER A CA 1
ATOM 719 C C . SER A 1 91 ? 22.329 19.459 23.244 1.00 55.97 91 SER A C 1
ATOM 721 O O . SER A 1 91 ? 23.341 19.978 23.700 1.00 55.97 91 SER A O 1
ATOM 723 N N . GLY A 1 92 ? 21.248 20.186 22.932 1.00 51.47 92 GLY A N 1
ATOM 724 C CA . GLY A 1 92 ? 21.139 21.648 23.077 1.00 51.47 92 GLY A CA 1
ATOM 725 C C . GLY A 1 92 ? 20.432 22.132 24.351 1.00 51.47 92 GLY A C 1
ATOM 726 O O . GLY A 1 92 ? 20.000 23.282 24.405 1.00 51.47 92 GLY A O 1
ATOM 727 N N . HIS A 1 93 ? 20.245 21.266 25.347 1.00 49.25 93 HIS A N 1
ATOM 728 C CA . HIS A 1 93 ? 19.754 21.636 26.679 1.00 49.25 93 HIS A CA 1
ATOM 729 C C . HIS A 1 93 ? 20.805 21.270 27.731 1.00 49.25 93 HIS A C 1
ATOM 731 O O . HIS A 1 93 ? 20.669 20.283 28.451 1.00 49.25 93 HIS A O 1
ATOM 737 N N . CYS A 1 94 ? 21.855 22.083 27.795 1.00 40.53 94 CYS A N 1
ATOM 738 C CA . CYS A 1 94 ? 22.671 22.289 28.986 1.00 40.53 94 CYS A CA 1
ATOM 739 C C . CYS A 1 94 ? 22.843 23.793 29.179 1.00 40.53 94 CYS A C 1
ATOM 741 O O . CYS A 1 94 ? 23.093 24.479 28.162 1.00 40.53 94 CYS A O 1
#

Radius of gyration: 20.77 Å; Cα contacts (8 Å, |Δi|>4): 23; chains: 1; bounding box: 41×33×54 Å

Mean predicted aligned error: 12.8 Å

Sequence (94 aa):
MTSRVIKTGADRDDFIALLSSYKLPCTVNLTKGERRSVEQNKLQWLWMNEAAEQLGEYTASEYQAIASYISACRLCEVRMAISERFTTAQSGHC

pLDDT: mean 76.38, std 14.01, range [40.53, 92.38]

Secondary structure (DSSP, 8-state):
-------SHHHHHHHHHHHHHSPSS------SS--S-HHHHHHHHHHHHHHHHHH-SS-HHHHHHHHHHHHHHHHHHHHHHHHHHHHHHHTT--